Protein AF-A0A969IJ66-F1 (afdb_monomer)

Foldseek 3Di:
DVVQVVLVVVCVVVVCCHVVNCPDVGDDDDDDPDDDDPPDDCVVVVVVVVVVCVVVDDDDDDDQWDWDWDCPVVDIDTPDIGTDDDPPDDD

Mean predicted aligned error: 5.99 Å

Nearest PDB structures (foldseek):
  7yfz-assembly1_X  TM=2.385E-01  e=9.224E+00  uncultured cyanophage
  8idt-assembly1_o  TM=2.126E-01  e=7.085E+00  Homo sapiens
  8q7z-assembly1_BE  TM=1.734E-01  e=8.084E+00  Gallus gallus

pLDDT: mean 89.01, std 11.79, range [35.12, 97.56]

Radius of gyration: 17.28 Å; Cα contacts (8 Å, |Δi|>4): 47; chains: 1; bounding box: 40×26×46 Å

Solvent-accessible surface area (backbone atoms only — not comparable to full-atom values): 6288 Å² total; per-residue (Å²): 109,72,68,56,51,54,54,46,58,53,28,75,75,39,70,92,58,40,69,80,77,54,77,53,99,69,82,78,92,77,81,86,87,77,87,77,64,95,89,64,80,59,63,69,56,51,54,54,47,55,64,74,41,63,92,63,64,78,87,85,81,83,82,55,56,50,73,47,66,49,52,90,84,79,48,85,43,82,77,48,76,46,76,46,77,78,82,81,67,92,125

Structure (mmCIF, N/CA/C/O backbone):
data_AF-A0A969IJ66-F1
#
_entry.id   AF-A0A969IJ66-F1
#
loop_
_atom_site.group_PDB
_atom_site.id
_atom_site.type_symbol
_atom_site.label_atom_id
_atom_site.label_alt_id
_atom_site.label_comp_id
_atom_site.label_asym_id
_atom_site.label_entity_id
_atom_site.label_seq_id
_atom_site.pdbx_PDB_ins_code
_atom_site.Cartn_x
_atom_site.Cartn_y
_atom_site.Cartn_z
_atom_site.occupancy
_atom_site.B_iso_or_equiv
_atom_site.auth_seq_id
_atom_site.auth_comp_id
_atom_site.auth_asym_id
_atom_site.auth_atom_id
_atom_site.pdbx_PDB_model_num
ATOM 1 N N . GLU A 1 1 ? -1.915 -10.117 11.050 1.00 88.50 1 GLU A N 1
ATOM 2 C CA . GLU A 1 1 ? -1.512 -8.698 11.079 1.00 88.50 1 GLU A CA 1
ATOM 3 C C . GLU A 1 1 ? -2.666 -7.859 10.495 1.00 88.50 1 GLU A C 1
ATOM 5 O O . GLU A 1 1 ? -3.374 -8.398 9.638 1.00 88.50 1 GLU A O 1
ATOM 10 N N . PRO A 1 2 ? -2.960 -6.655 11.033 1.00 89.88 2 PRO A N 1
ATOM 11 C CA . PRO A 1 2 ? -4.129 -5.843 10.667 1.00 89.88 2 PRO A CA 1
ATOM 12 C C . PRO A 1 2 ? -4.314 -5.543 9.174 1.00 89.88 2 PRO A C 1
ATOM 14 O O . PRO A 1 2 ? -5.428 -5.709 8.674 1.00 89.88 2 PRO A O 1
ATOM 17 N N . PHE A 1 3 ? -3.268 -5.159 8.436 1.00 90.62 3 PHE A N 1
ATOM 18 C CA . PHE A 1 3 ? -3.405 -4.845 7.008 1.00 90.62 3 PHE A CA 1
ATOM 19 C C . PHE A 1 3 ? -3.843 -6.062 6.198 1.00 90.62 3 PHE A C 1
ATOM 21 O O . PHE A 1 3 ? -4.755 -5.965 5.379 1.00 90.62 3 PHE A O 1
ATOM 28 N N . ARG A 1 4 ? -3.287 -7.239 6.498 1.00 92.00 4 ARG A N 1
ATOM 29 C CA . ARG A 1 4 ? -3.718 -8.492 5.855 1.00 92.00 4 ARG A CA 1
ATOM 30 C C . ARG A 1 4 ? -5.188 -8.812 6.112 1.00 92.00 4 ARG A C 1
ATOM 32 O O . ARG A 1 4 ? -5.864 -9.318 5.221 1.00 92.00 4 ARG A O 1
ATOM 39 N N . GLN A 1 5 ? -5.689 -8.522 7.315 1.00 91.19 5 GLN A N 1
ATOM 40 C CA . GLN A 1 5 ? -7.103 -8.725 7.646 1.00 91.19 5 GLN A CA 1
ATOM 41 C C . GLN A 1 5 ? -8.005 -7.777 6.851 1.00 91.19 5 GLN A C 1
ATOM 43 O O . GLN A 1 5 ? -9.028 -8.221 6.339 1.00 91.19 5 GLN A O 1
ATOM 48 N N . ILE A 1 6 ? -7.608 -6.509 6.689 1.00 90.81 6 ILE A N 1
ATOM 49 C CA . ILE A 1 6 ? -8.335 -5.539 5.855 1.00 90.81 6 ILE A CA 1
ATOM 50 C C . ILE A 1 6 ? -8.358 -6.008 4.395 1.00 90.81 6 ILE A C 1
ATOM 52 O O . ILE A 1 6 ? -9.428 -6.068 3.793 1.00 90.81 6 ILE A O 1
ATOM 56 N N . THR A 1 7 ? -7.208 -6.399 3.836 1.00 92.19 7 THR A N 1
ATOM 57 C CA . THR A 1 7 ? -7.127 -6.922 2.462 1.00 92.19 7 THR A CA 1
ATOM 58 C C . THR A 1 7 ? -8.016 -8.149 2.271 1.00 92.19 7 THR A C 1
ATOM 60 O O . THR A 1 7 ? -8.751 -8.220 1.288 1.00 92.19 7 THR A O 1
ATOM 63 N N . ARG A 1 8 ? -7.996 -9.095 3.219 1.00 92.38 8 ARG A N 1
ATOM 64 C CA . ARG A 1 8 ? -8.837 -10.296 3.156 1.00 92.38 8 ARG A CA 1
ATOM 65 C C . ARG A 1 8 ? -10.324 -9.967 3.255 1.00 92.38 8 ARG A C 1
ATOM 67 O O . ARG A 1 8 ? -11.085 -10.484 2.457 1.00 92.38 8 ARG A O 1
ATOM 74 N N . ALA A 1 9 ? -10.729 -9.070 4.153 1.00 92.44 9 ALA A N 1
ATOM 75 C CA . ALA A 1 9 ? -12.130 -8.666 4.283 1.00 92.44 9 ALA A CA 1
ATOM 76 C C . ALA A 1 9 ? -12.682 -8.018 3.000 1.00 92.44 9 ALA A C 1
ATOM 78 O O . ALA A 1 9 ? -13.848 -8.214 2.661 1.00 92.44 9 ALA A O 1
ATOM 79 N N . ILE A 1 10 ? -11.848 -7.265 2.273 1.00 91.94 10 ILE A N 1
ATOM 80 C CA . ILE A 1 10 ? -12.212 -6.727 0.956 1.00 91.94 10 ILE A CA 1
ATOM 81 C C . ILE A 1 10 ? -12.355 -7.870 -0.054 1.00 91.94 10 ILE A C 1
ATOM 83 O O . ILE A 1 10 ? -13.364 -7.941 -0.750 1.00 91.94 10 ILE A O 1
ATOM 87 N N . TRP A 1 11 ? -11.382 -8.782 -0.114 1.00 94.12 11 TRP A N 1
ATOM 88 C CA . TRP A 1 11 ? -11.423 -9.911 -1.045 1.00 94.12 11 TRP A CA 1
ATOM 89 C C . TRP A 1 11 ? -12.614 -10.847 -0.791 1.00 94.12 11 TRP A C 1
ATOM 91 O O . TRP A 1 11 ? -13.308 -11.208 -1.735 1.00 94.12 11 TRP A O 1
ATOM 101 N N . ASP A 1 12 ? -12.931 -11.154 0.467 1.00 95.06 12 ASP A N 1
ATOM 102 C CA . ASP A 1 12 ? -14.088 -11.976 0.841 1.00 95.06 12 ASP A CA 1
ATOM 103 C C . ASP A 1 12 ? -15.414 -11.368 0.328 1.00 95.06 12 ASP A C 1
ATOM 105 O O . ASP A 1 12 ? -16.381 -12.091 0.084 1.00 95.06 12 ASP A O 1
ATOM 109 N N . ARG A 1 13 ? -15.476 -10.039 0.137 1.00 95.75 13 ARG A N 1
ATOM 110 C CA . ARG A 1 13 ? -16.661 -9.335 -0.380 1.00 95.75 13 ARG A CA 1
ATOM 111 C C . ARG A 1 13 ? -16.748 -9.306 -1.910 1.00 95.75 13 ARG A C 1
ATOM 113 O O . ARG A 1 13 ? -17.864 -9.166 -2.421 1.00 95.75 13 ARG A O 1
ATOM 120 N N . PHE A 1 14 ? -15.608 -9.428 -2.589 1.00 95.00 14 PHE A N 1
ATOM 121 C CA . PHE A 1 14 ? -15.435 -9.399 -4.047 1.00 95.00 14 PHE A CA 1
ATOM 122 C C . PHE A 1 14 ? -14.536 -10.573 -4.485 1.00 95.00 14 PHE A C 1
ATOM 124 O O . PHE A 1 14 ? -13.378 -10.372 -4.879 1.00 95.00 14 PHE A O 1
ATOM 131 N N . PRO A 1 15 ? -15.019 -11.821 -4.344 1.00 95.75 15 PRO A N 1
ATOM 132 C CA . PRO A 1 15 ? -14.202 -13.019 -4.539 1.00 95.75 15 PRO A CA 1
ATOM 133 C C . PRO A 1 15 ? -13.648 -13.160 -5.965 1.00 95.75 15 PRO A C 1
ATOM 135 O O . PRO A 1 15 ? -12.604 -13.783 -6.159 1.00 95.75 15 PRO A O 1
ATOM 138 N N . GLU A 1 16 ? -14.313 -12.562 -6.952 1.00 97.06 16 GLU A N 1
ATOM 139 C CA . GLU A 1 16 ? -13.933 -12.541 -8.364 1.00 97.06 16 GLU A CA 1
ATOM 140 C C . GLU A 1 16 ? -12.719 -11.649 -8.670 1.00 97.06 16 GLU A C 1
ATOM 142 O O . GLU A 1 16 ? -12.116 -11.775 -9.736 1.00 97.06 16 GLU A O 1
ATOM 147 N N . THR 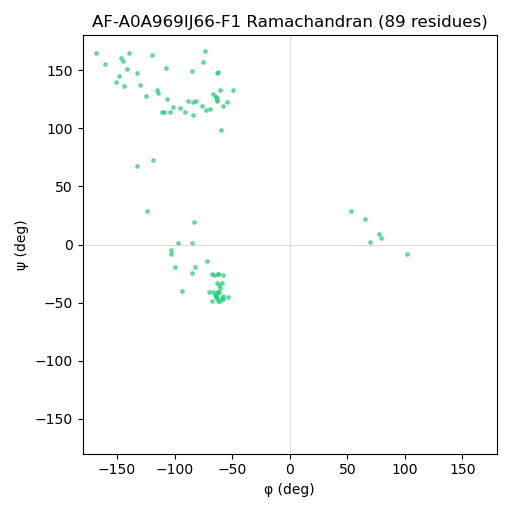A 1 17 ? -12.325 -10.778 -7.735 1.00 94.31 17 THR A N 1
ATOM 148 C CA . THR A 1 17 ? -11.170 -9.879 -7.870 1.00 94.31 17 THR A CA 1
ATOM 149 C C . THR A 1 17 ? -10.115 -10.150 -6.790 1.00 94.31 17 THR A C 1
ATOM 151 O O . THR A 1 17 ? -9.961 -9.349 -5.862 1.00 94.31 17 THR A O 1
ATOM 154 N N . PRO A 1 18 ? -9.365 -11.266 -6.864 1.00 93.56 18 PRO A N 1
ATOM 155 C CA . PRO A 1 18 ? -8.299 -11.539 -5.906 1.00 93.56 18 PRO A CA 1
ATOM 156 C C . PRO A 1 18 ? -7.189 -10.474 -5.981 1.00 93.56 18 PRO A C 1
ATOM 158 O O . PRO A 1 18 ? -6.895 -9.967 -7.073 1.00 93.56 18 PRO A O 1
ATOM 161 N N . PRO A 1 19 ? -6.516 -10.153 -4.856 1.00 92.69 19 PRO A N 1
ATOM 162 C CA . PRO A 1 19 ? -5.366 -9.254 -4.852 1.00 92.69 19 PRO A CA 1
ATOM 163 C C . PRO A 1 19 ? -4.341 -9.642 -5.922 1.00 92.69 19 PRO A C 1
ATOM 165 O O . PRO A 1 19 ? -3.993 -10.814 -6.072 1.00 92.69 19 PRO A O 1
ATOM 168 N N . TYR A 1 20 ? -3.871 -8.655 -6.689 1.00 91.50 20 TYR A N 1
ATOM 169 C CA . TYR A 1 20 ? -2.929 -8.858 -7.798 1.00 91.50 20 TYR A CA 1
ATOM 170 C C . TYR A 1 20 ? -3.380 -9.915 -8.828 1.00 91.50 20 TYR A C 1
ATOM 172 O O . TYR A 1 20 ? -2.543 -10.592 -9.425 1.00 91.50 20 TYR A O 1
ATOM 180 N N . GLY A 1 21 ? -4.691 -10.103 -9.014 1.00 93.44 21 GLY A N 1
ATOM 181 C CA . GLY A 1 21 ? -5.236 -11.109 -9.928 1.00 93.44 21 GLY A CA 1
ATOM 182 C C . GLY A 1 21 ? -4.930 -12.551 -9.508 1.00 93.44 21 GLY A C 1
ATOM 183 O O . GLY A 1 21 ? -4.908 -13.436 -10.355 1.00 93.44 21 GLY A O 1
ATOM 184 N N . GLY A 1 22 ? -4.640 -12.792 -8.223 1.00 93.62 22 GLY A N 1
ATOM 185 C CA . GLY A 1 22 ? -4.297 -14.120 -7.707 1.00 93.62 22 GLY A CA 1
ATOM 186 C C . GLY A 1 22 ? -2.865 -14.562 -8.020 1.00 93.62 22 GLY A C 1
ATOM 187 O O . GLY A 1 22 ? -2.513 -15.711 -7.767 1.00 93.62 22 GLY A O 1
ATOM 188 N N . LYS A 1 23 ? -2.020 -13.661 -8.545 1.00 94.88 23 LYS A N 1
ATOM 189 C CA . LYS A 1 23 ? -0.619 -13.954 -8.888 1.00 94.88 23 LYS A CA 1
ATOM 190 C C . LYS A 1 23 ? 0.204 -14.437 -7.689 1.00 94.88 23 LYS A C 1
ATOM 192 O O . LYS A 1 23 ? 1.129 -15.227 -7.857 1.00 94.88 23 LYS A O 1
ATOM 197 N N . TYR A 1 24 ? -0.108 -13.942 -6.496 1.00 90.69 24 TYR A N 1
ATOM 198 C CA . TYR A 1 24 ? 0.588 -14.294 -5.266 1.00 90.69 24 TYR A CA 1
ATOM 199 C C . TYR A 1 24 ? -0.376 -15.020 -4.335 1.00 90.69 24 TYR A C 1
ATOM 201 O O . TYR A 1 24 ? -1.492 -14.554 -4.116 1.00 90.69 24 TYR A O 1
ATOM 209 N N . ALA A 1 25 ? 0.071 -16.143 -3.767 1.00 87.19 25 ALA A N 1
ATOM 210 C CA . ALA A 1 25 ? -0.716 -16.902 -2.795 1.00 87.19 25 ALA A CA 1
ATOM 211 C C . ALA A 1 25 ? -1.003 -16.088 -1.526 1.00 87.19 25 ALA A C 1
ATOM 213 O O . ALA A 1 25 ? -1.973 -16.355 -0.820 1.00 87.19 25 ALA A O 1
ATOM 214 N N . ASP A 1 26 ? -0.143 -15.109 -1.236 1.00 85.31 26 ASP A N 1
ATOM 215 C CA . ASP A 1 26 ? -0.248 -14.302 -0.043 1.00 85.31 26 ASP A CA 1
ATOM 216 C C . ASP A 1 26 ? 0.323 -12.890 -0.226 1.00 85.31 26 ASP A C 1
ATOM 218 O O . ASP A 1 26 ? 1.373 -12.701 -0.841 1.00 85.31 26 ASP A O 1
ATOM 222 N N . SER A 1 27 ? -0.359 -11.897 0.345 1.00 86.19 27 SER A N 1
ATOM 223 C CA . SER A 1 27 ? 0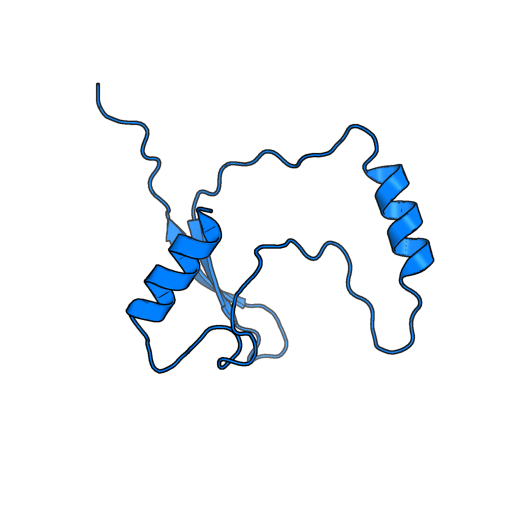.040 -10.489 0.280 1.00 86.19 27 SER A CA 1
ATOM 224 C C . SER A 1 27 ? 0.842 -10.108 1.519 1.00 86.19 27 SER A C 1
ATOM 226 O O . SER A 1 27 ? 0.323 -10.126 2.639 1.00 86.19 27 SER A O 1
ATOM 228 N N . VAL A 1 28 ? 2.104 -9.725 1.329 1.00 90.50 28 VAL A N 1
ATOM 229 C 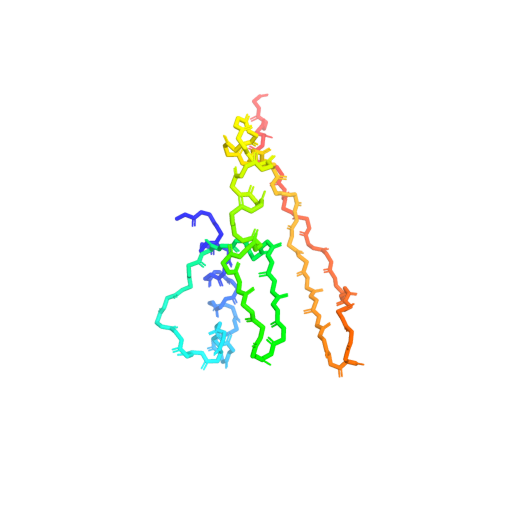CA . VAL A 1 28 ? 2.969 -9.205 2.398 1.00 90.50 28 VAL A CA 1
ATOM 230 C C . VAL A 1 28 ? 2.829 -7.681 2.441 1.00 90.50 28 VAL A C 1
ATOM 232 O O . VAL A 1 28 ? 3.229 -7.032 1.474 1.00 90.50 28 VAL A O 1
ATOM 235 N N . PRO A 1 29 ? 2.269 -7.079 3.508 1.00 89.88 29 PRO A N 1
ATOM 236 C CA . PRO A 1 29 ? 2.210 -5.627 3.633 1.00 89.88 29 PRO A CA 1
ATOM 237 C C . PRO A 1 29 ? 3.621 -5.050 3.707 1.00 89.88 29 PRO A C 1
ATOM 239 O O . PRO A 1 29 ? 4.415 -5.432 4.565 1.00 89.88 29 PRO A O 1
ATOM 242 N N . HIS A 1 30 ? 3.927 -4.136 2.800 1.00 90.88 30 HIS A N 1
ATOM 243 C CA . HIS A 1 30 ? 5.192 -3.420 2.747 1.00 90.88 30 HIS A CA 1
ATOM 244 C C . HIS A 1 30 ? 4.939 -2.009 2.225 1.00 90.88 30 HIS A C 1
ATOM 246 O O . HIS A 1 30 ? 3.913 -1.736 1.600 1.00 90.88 30 HIS A O 1
ATOM 252 N N . LEU A 1 31 ? 5.885 -1.115 2.489 1.00 90.06 31 LEU A N 1
ATOM 253 C 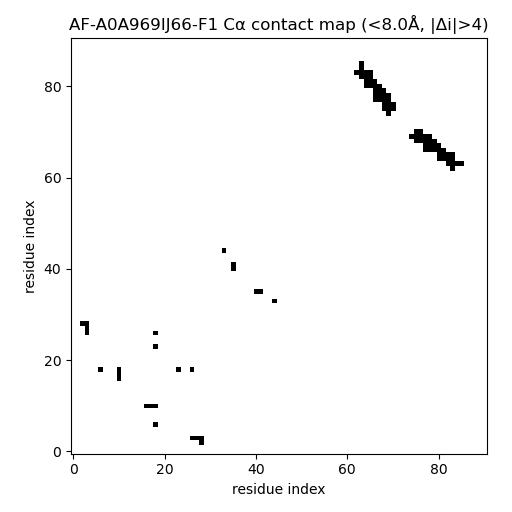CA . LEU A 1 31 ? 5.901 0.225 1.926 1.00 90.06 31 LEU A CA 1
ATOM 254 C C . LEU A 1 31 ? 7.070 0.311 0.951 1.00 90.06 31 LEU A C 1
ATOM 256 O O . LEU A 1 31 ? 8.227 0.231 1.360 1.00 90.06 31 LEU A O 1
ATOM 260 N N . THR A 1 32 ? 6.770 0.479 -0.332 1.00 91.12 32 THR A N 1
ATOM 261 C CA . THR A 1 32 ? 7.787 0.836 -1.320 1.00 91.12 32 THR A CA 1
ATOM 262 C C . THR A 1 32 ? 8.242 2.268 -1.048 1.00 91.12 32 THR A C 1
ATOM 264 O O . THR A 1 32 ? 7.438 3.194 -1.125 1.00 91.12 32 THR A O 1
ATOM 267 N N . VAL A 1 33 ? 9.520 2.447 -0.709 1.00 90.56 33 VAL A N 1
ATOM 268 C CA . VAL A 1 33 ? 10.118 3.769 -0.424 1.00 90.56 33 VAL A CA 1
ATOM 269 C C . VAL A 1 33 ? 10.899 4.344 -1.606 1.00 90.56 33 VAL A C 1
ATOM 271 O O . VAL A 1 33 ? 11.122 5.547 -1.668 1.00 90.56 33 VAL A O 1
ATOM 274 N N . ALA A 1 34 ? 11.283 3.492 -2.555 1.00 90.75 34 ALA A N 1
ATOM 275 C CA . ALA A 1 34 ? 11.927 3.865 -3.804 1.00 90.75 34 ALA A CA 1
ATOM 276 C C . ALA A 1 34 ? 11.523 2.874 -4.903 1.00 90.75 34 ALA A C 1
ATOM 278 O O .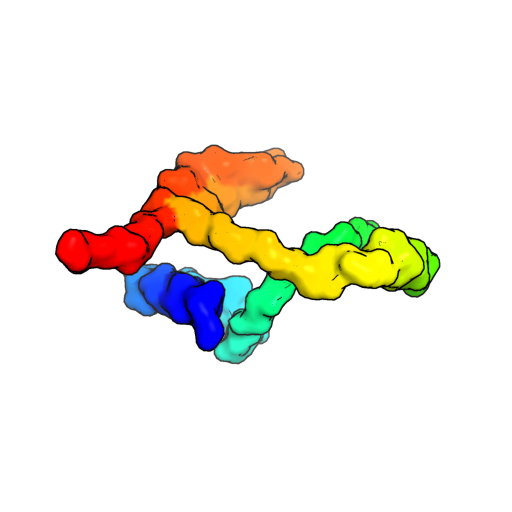 ALA A 1 34 ? 11.340 1.683 -4.642 1.00 90.75 34 ALA A O 1
ATOM 279 N N . GLN A 1 35 ? 11.383 3.376 -6.126 1.00 89.94 35 GLN A N 1
ATOM 280 C CA . GLN A 1 35 ? 11.138 2.595 -7.333 1.00 89.94 35 GLN A CA 1
ATOM 281 C C . GLN A 1 35 ? 11.891 3.273 -8.479 1.00 89.94 35 GLN A C 1
ATOM 283 O O . GLN A 1 35 ? 11.852 4.497 -8.582 1.00 89.94 35 GLN A O 1
ATOM 288 N N . MET A 1 36 ? 12.571 2.489 -9.311 1.00 86.31 36 MET A N 1
ATOM 289 C CA . MET A 1 36 ? 13.338 2.977 -10.459 1.00 86.31 36 MET A CA 1
ATOM 290 C C . MET A 1 36 ? 12.803 2.393 -11.764 1.00 86.31 36 MET A C 1
ATOM 292 O O . MET A 1 36 ? 12.065 1.397 -11.752 1.00 86.31 36 MET A O 1
ATOM 296 N N . GLU A 1 37 ? 13.166 3.017 -12.883 1.00 84.44 37 GLU A N 1
ATOM 297 C CA . GLU A 1 37 ? 12.864 2.475 -14.203 1.00 84.44 37 GLU A CA 1
ATOM 298 C C . GLU A 1 37 ? 13.763 1.270 -14.523 1.00 84.44 37 GLU A C 1
ATOM 300 O O . GLU A 1 37 ? 14.740 0.962 -13.834 1.00 84.44 37 GLU A O 1
ATOM 305 N N . SER A 1 38 ? 13.398 0.518 -15.561 1.00 79.00 38 SER A N 1
ATOM 306 C CA . SER A 1 38 ? 14.136 -0.689 -15.934 1.00 79.00 38 SER A CA 1
ATOM 307 C C . SER A 1 38 ? 15.574 -0.349 -16.342 1.00 79.00 38 SER A C 1
ATOM 309 O O . SER A 1 38 ? 15.788 0.436 -17.260 1.00 79.00 38 SER A O 1
ATOM 311 N N . GLY A 1 39 ? 16.551 -0.981 -15.687 1.00 74.75 39 GLY A N 1
ATOM 312 C CA . GLY A 1 39 ? 17.977 -0.847 -16.006 1.00 74.75 39 GLY A CA 1
ATOM 313 C C . GLY A 1 39 ? 18.768 0.073 -15.074 1.00 74.75 39 GLY A C 1
ATOM 314 O O . GLY A 1 39 ? 19.995 0.080 -15.153 1.00 74.75 39 GLY A O 1
ATOM 315 N N . GLU A 1 40 ? 18.110 0.800 -14.170 1.00 84.19 40 GLU A N 1
ATOM 316 C CA . GLU A 1 40 ? 18.797 1.617 -13.167 1.00 84.19 40 GLU A CA 1
ATOM 317 C C . GLU A 1 40 ? 19.191 0.799 -11.920 1.00 84.19 40 GLU A C 1
ATOM 319 O O . GLU A 1 40 ? 18.527 -0.173 -11.549 1.00 84.19 40 GLU A O 1
ATOM 324 N N . GLN A 1 41 ? 20.294 1.183 -11.269 1.00 86.88 41 GLN A N 1
ATOM 325 C CA . GLN A 1 41 ? 20.822 0.491 -10.088 1.00 86.88 41 GLN A CA 1
ATOM 326 C C . GLN A 1 41 ? 20.196 1.031 -8.798 1.00 86.88 41 GLN A C 1
ATOM 328 O O . GLN A 1 41 ? 20.322 2.215 -8.490 1.00 86.88 41 GLN A O 1
ATOM 333 N N . LEU A 1 42 ? 19.585 0.142 -8.010 1.00 90.94 42 LEU A N 1
ATOM 334 C CA . LEU A 1 42 ? 18.962 0.485 -6.726 1.00 90.94 42 LEU A CA 1
ATOM 335 C C . LEU A 1 42 ? 19.954 0.569 -5.556 1.00 90.94 42 LEU A C 1
ATOM 337 O O . LEU A 1 42 ? 19.626 1.201 -4.552 1.00 90.94 42 LEU A O 1
ATOM 341 N N . ASP A 1 43 ? 21.144 -0.029 -5.666 1.00 92.19 43 ASP A N 1
ATOM 342 C CA . ASP A 1 43 ? 22.092 -0.139 -4.546 1.00 92.19 43 ASP A CA 1
ATOM 343 C C . ASP A 1 43 ? 22.488 1.228 -3.951 1.00 92.19 43 ASP A C 1
ATOM 345 O O . ASP A 1 43 ? 22.347 1.397 -2.737 1.00 92.19 43 ASP A O 1
ATOM 349 N N . PRO A 1 44 ? 22.844 2.261 -4.747 1.00 93.00 44 PRO A N 1
ATOM 350 C CA . PRO A 1 44 ? 23.177 3.574 -4.190 1.00 93.00 44 PRO A CA 1
ATOM 351 C C . PRO A 1 44 ? 21.993 4.241 -3.473 1.00 93.00 44 PRO A C 1
ATOM 353 O O . PRO A 1 44 ? 22.169 4.953 -2.485 1.00 93.00 44 PRO A O 1
ATOM 356 N N . VAL A 1 45 ? 20.766 4.006 -3.956 1.00 92.75 45 VAL A N 1
ATOM 357 C CA . VAL A 1 45 ? 19.540 4.531 -3.335 1.00 92.75 45 VAL A CA 1
ATOM 358 C C . VAL A 1 45 ? 19.283 3.832 -2.002 1.00 92.75 45 VAL A C 1
ATOM 360 O O . VAL A 1 45 ? 18.916 4.487 -1.025 1.00 92.75 45 VAL A O 1
ATOM 363 N N . ALA A 1 46 ? 19.500 2.518 -1.944 1.00 92.75 46 ALA A N 1
ATOM 364 C CA . ALA A 1 46 ? 19.352 1.734 -0.726 1.00 92.75 46 ALA A CA 1
ATOM 365 C C . ALA A 1 46 ? 20.370 2.152 0.348 1.00 92.75 46 ALA A C 1
ATOM 367 O O . ALA A 1 46 ? 19.985 2.350 1.502 1.00 92.75 46 ALA A O 1
ATOM 368 N N . GLU A 1 47 ? 21.637 2.354 -0.025 1.00 94.94 47 GLU A N 1
ATOM 369 C CA . GLU A 1 47 ? 22.685 2.851 0.879 1.00 94.94 47 GLU A CA 1
ATOM 370 C C . GLU A 1 47 ? 22.348 4.243 1.428 1.00 94.94 47 GLU A C 1
ATOM 372 O O . GLU A 1 47 ? 22.376 4.467 2.643 1.00 94.94 47 GLU A O 1
ATOM 377 N N . ALA A 1 48 ? 21.955 5.170 0.548 1.00 94.31 48 ALA A N 1
ATOM 378 C CA . ALA A 1 48 ? 21.561 6.517 0.945 1.00 94.31 48 ALA A CA 1
ATOM 379 C C . ALA A 1 48 ? 20.340 6.508 1.880 1.00 94.31 48 ALA A C 1
ATOM 381 O O . ALA A 1 48 ? 20.309 7.243 2.869 1.00 94.31 48 ALA A O 1
ATOM 382 N N . PHE A 1 49 ? 19.347 5.657 1.601 1.00 93.81 49 PHE A N 1
ATOM 383 C CA . PHE A 1 49 ? 18.175 5.487 2.457 1.00 93.81 49 PHE A CA 1
ATOM 384 C C . PHE A 1 49 ? 18.555 4.945 3.840 1.00 93.81 49 PHE A C 1
ATOM 386 O O . PHE A 1 49 ? 18.103 5.490 4.847 1.00 93.81 49 PHE A O 1
ATOM 393 N N . ALA A 1 50 ? 19.409 3.918 3.909 1.00 93.69 50 ALA A N 1
ATOM 394 C CA . ALA A 1 50 ? 19.845 3.325 5.172 1.00 93.69 50 ALA A CA 1
ATOM 395 C C . ALA A 1 50 ? 20.527 4.359 6.080 1.00 93.69 50 ALA A C 1
ATOM 397 O O . ALA A 1 50 ? 20.168 4.472 7.253 1.00 93.69 50 ALA A O 1
ATOM 398 N N . LEU A 1 51 ? 21.432 5.169 5.520 1.00 96.06 51 LEU A N 1
ATOM 399 C CA . LEU A 1 51 ? 22.084 6.260 6.245 1.00 96.06 51 LEU A CA 1
ATOM 400 C C . LEU A 1 51 ? 21.073 7.330 6.683 1.00 96.06 51 LEU A C 1
ATOM 402 O O . LEU A 1 51 ? 21.070 7.773 7.830 1.00 96.06 51 LEU A O 1
ATOM 406 N N . ALA A 1 52 ? 20.173 7.738 5.785 1.00 94.75 52 ALA A N 1
ATOM 407 C CA . ALA A 1 52 ? 19.187 8.774 6.077 1.00 94.75 52 ALA A CA 1
ATOM 408 C C . ALA A 1 52 ? 18.173 8.361 7.156 1.00 94.75 52 ALA A C 1
ATOM 410 O O . ALA A 1 52 ? 17.609 9.237 7.822 1.00 94.75 52 ALA A O 1
ATOM 411 N N . CYS A 1 53 ? 17.926 7.062 7.322 1.00 95.00 53 CYS A N 1
ATOM 412 C CA . CYS A 1 53 ? 16.951 6.508 8.257 1.00 95.00 53 CYS A CA 1
ATOM 413 C C . CYS A 1 53 ? 17.541 6.055 9.600 1.00 95.00 53 CYS A C 1
ATOM 415 O O . CYS A 1 53 ? 16.776 5.597 10.456 1.00 95.00 53 CYS A O 1
ATOM 417 N N . GLU A 1 54 ? 18.848 6.213 9.823 1.00 95.44 54 GLU A N 1
ATOM 418 C CA . GLU A 1 54 ? 19.488 5.874 11.094 1.00 95.44 54 GLU A CA 1
ATOM 419 C C . GLU A 1 54 ? 18.794 6.588 12.269 1.00 95.44 54 GLU A C 1
ATOM 421 O O . GLU A 1 54 ? 18.606 7.807 12.271 1.00 95.44 54 GLU A O 1
ATOM 426 N N . GLY A 1 55 ? 18.320 5.805 13.245 1.00 95.19 55 GLY A N 1
ATOM 427 C CA . GLY A 1 55 ? 17.582 6.302 14.413 1.00 95.19 55 GLY A CA 1
ATOM 428 C C . GLY A 1 55 ? 16.169 6.848 14.143 1.00 95.19 55 GLY A C 1
ATOM 429 O O . GLY A 1 55 ? 15.520 7.302 15.082 1.00 95.19 55 GLY A O 1
ATOM 430 N N . LYS A 1 56 ? 15.666 6.811 12.899 1.00 93.31 56 LYS A N 1
ATOM 431 C CA . LYS A 1 56 ? 14.333 7.338 12.518 1.00 93.31 56 LYS A CA 1
ATOM 432 C C . LYS A 1 56 ? 13.271 6.259 12.307 1.00 93.31 56 LYS A C 1
ATOM 434 O O . LYS A 1 56 ? 12.101 6.580 12.106 1.00 93.31 56 LYS A O 1
ATOM 439 N N . LEU A 1 57 ? 13.678 4.994 12.311 1.00 92.31 57 LEU A N 1
ATOM 440 C CA . LEU A 1 57 ? 12.806 3.831 12.174 1.00 92.31 57 LEU A CA 1
ATOM 441 C C . LEU A 1 57 ? 12.673 3.095 13.520 1.00 92.31 57 LEU A C 1
ATOM 443 O O . LEU A 1 57 ? 13.611 3.132 14.318 1.00 92.31 57 LEU A O 1
ATOM 447 N N . PRO A 1 58 ? 11.546 2.399 13.771 1.00 92.19 58 PRO A N 1
ATOM 448 C CA . PRO A 1 58 ? 10.415 2.173 12.861 1.00 92.19 58 PRO A CA 1
ATOM 449 C C . PRO A 1 58 ? 9.496 3.395 12.685 1.00 92.19 58 PRO A C 1
ATOM 451 O O . PRO A 1 58 ? 9.415 4.261 13.551 1.00 92.19 58 PRO A O 1
ATOM 454 N N . ILE A 1 59 ? 8.757 3.435 11.568 1.00 88.31 59 ILE A N 1
ATOM 455 C CA . ILE A 1 59 ? 7.663 4.399 11.379 1.00 88.31 59 ILE A CA 1
ATOM 456 C C . ILE A 1 59 ? 6.491 3.974 12.267 1.00 88.31 59 ILE A C 1
ATOM 458 O O . ILE A 1 59 ? 5.880 2.930 12.039 1.00 88.31 59 ILE A O 1
ATOM 462 N N . CYS A 1 60 ? 6.147 4.811 13.243 1.00 90.44 60 CYS A N 1
ATOM 463 C CA . CYS A 1 60 ? 4.979 4.624 14.099 1.00 90.44 60 CYS A CA 1
ATOM 464 C C . CYS A 1 60 ? 3.875 5.592 13.672 1.00 90.44 60 CYS A C 1
ATOM 466 O O . CYS A 1 60 ? 4.023 6.806 13.795 1.00 90.44 60 CYS A O 1
ATOM 468 N N . THR A 1 61 ? 2.762 5.063 13.168 1.00 89.06 61 THR A N 1
ATOM 469 C CA . THR A 1 61 ? 1.609 5.869 12.754 1.00 89.06 61 THR A CA 1
ATOM 470 C C . THR A 1 61 ? 0.295 5.145 13.030 1.00 89.06 61 THR A C 1
ATOM 472 O O . THR A 1 61 ? 0.257 3.918 13.124 1.00 89.06 61 THR A O 1
ATOM 475 N N . THR A 1 62 ? -0.786 5.914 13.134 1.00 90.19 62 THR A N 1
ATOM 476 C CA . THR A 1 62 ? -2.152 5.397 13.235 1.00 90.19 62 THR A CA 1
ATOM 477 C C . THR A 1 62 ? -2.827 5.529 11.877 1.00 90.19 62 THR A C 1
ATOM 479 O O . THR A 1 62 ? -3.024 6.635 11.378 1.00 90.19 62 THR A O 1
ATOM 482 N N . THR A 1 63 ? -3.227 4.409 11.279 1.00 89.12 63 THR A N 1
ATOM 483 C CA . THR A 1 63 ? -4.009 4.425 10.037 1.00 89.12 63 THR A CA 1
ATOM 484 C C . THR A 1 63 ? -5.459 4.804 10.331 1.00 89.12 63 THR A C 1
ATOM 486 O O . THR A 1 63 ? -6.159 4.096 11.049 1.00 89.12 63 THR A O 1
ATOM 489 N N . THR A 1 64 ? -5.922 5.912 9.754 1.00 91.75 64 THR A N 1
ATOM 490 C CA . THR A 1 64 ? -7.271 6.464 9.985 1.00 91.75 64 THR A CA 1
ATOM 491 C C . THR A 1 64 ? -8.250 6.189 8.848 1.00 91.75 64 THR A C 1
ATOM 493 O O . THR A 1 64 ? -9.431 6.513 8.959 1.00 91.75 64 THR A O 1
ATOM 496 N N . GLY A 1 65 ? -7.799 5.587 7.748 1.00 92.38 65 GLY A N 1
ATOM 497 C CA . GLY A 1 65 ? -8.648 5.341 6.594 1.00 92.38 65 GLY A CA 1
ATOM 498 C C . GLY A 1 65 ? -8.037 4.400 5.566 1.00 92.38 65 GLY A C 1
ATOM 499 O O . GLY A 1 65 ? -6.838 4.130 5.578 1.00 92.38 65 GLY A O 1
ATOM 500 N N . VAL A 1 66 ? -8.895 3.920 4.671 1.00 92.75 66 VAL A N 1
ATOM 501 C CA . VAL A 1 66 ? -8.546 3.158 3.471 1.00 92.75 66 VAL A CA 1
ATOM 502 C C . VAL A 1 66 ? -8.932 3.997 2.261 1.00 92.75 66 VAL A C 1
ATOM 504 O O . VAL A 1 66 ? -10.059 4.481 2.179 1.00 92.75 66 VAL A O 1
ATOM 507 N N . THR A 1 67 ? -8.016 4.161 1.314 1.00 95.12 67 THR A N 1
ATOM 508 C CA . THR A 1 67 ? -8.256 4.950 0.102 1.00 95.12 67 THR A CA 1
ATOM 509 C C . THR A 1 67 ? -8.421 4.025 -1.094 1.00 95.12 67 THR A C 1
ATOM 511 O O . THR A 1 67 ? -7.536 3.221 -1.379 1.00 95.12 67 THR A O 1
ATOM 514 N N . LEU A 1 68 ? -9.535 4.159 -1.815 1.00 94.81 68 LEU A N 1
ATOM 515 C CA . LEU A 1 68 ? -9.691 3.570 -3.140 1.00 94.81 68 LEU A CA 1
ATOM 516 C C . LEU A 1 68 ? -9.080 4.520 -4.166 1.00 94.81 68 LEU A C 1
ATOM 518 O O . LEU A 1 68 ? -9.483 5.682 -4.270 1.00 94.81 68 LEU A O 1
ATOM 522 N N . MET A 1 69 ? -8.121 4.012 -4.925 1.00 96.56 69 MET A N 1
ATOM 523 C CA . MET A 1 69 ? -7.393 4.759 -5.940 1.00 96.56 69 MET A CA 1
ATOM 524 C C . MET A 1 69 ? -7.129 3.886 -7.162 1.00 96.56 69 MET A C 1
ATOM 526 O O . MET A 1 69 ? -7.012 2.666 -7.046 1.00 96.56 69 MET A O 1
ATOM 530 N N . ASP A 1 70 ? -7.043 4.512 -8.332 1.00 95.81 70 ASP A N 1
ATOM 531 C CA . ASP A 1 70 ? -6.728 3.838 -9.588 1.00 95.81 70 ASP A CA 1
ATOM 532 C C . ASP A 1 70 ? -5.780 4.670 -10.458 1.00 95.81 70 ASP A C 1
ATOM 534 O O . ASP A 1 70 ? -5.555 5.852 -10.200 1.00 95.81 70 ASP A O 1
ATOM 538 N N . ASN A 1 71 ? -5.197 4.016 -11.461 1.00 95.31 71 ASN A N 1
ATOM 539 C CA . ASN A 1 71 ? -4.235 4.590 -12.402 1.00 95.31 71 ASN A CA 1
ATOM 540 C C . ASN A 1 71 ? -4.693 4.408 -13.866 1.00 95.31 71 ASN A C 1
ATOM 542 O O . ASN A 1 71 ? -3.887 4.261 -14.782 1.00 95.31 71 ASN A O 1
ATOM 546 N N . ARG A 1 72 ? -6.003 4.350 -14.136 1.00 94.81 72 ARG A N 1
ATOM 547 C CA . ARG A 1 72 ? -6.489 4.088 -15.508 1.00 94.81 72 ARG A CA 1
ATOM 548 C C . ARG A 1 72 ? -6.179 5.231 -16.477 1.00 94.81 72 ARG A C 1
ATOM 550 O O . ARG A 1 72 ? -6.073 5.000 -17.675 1.00 94.81 72 ARG A O 1
ATOM 557 N N . SER A 1 73 ? -6.018 6.448 -15.962 1.00 94.62 73 SER A N 1
ATOM 558 C CA . SER A 1 73 ? -5.657 7.643 -16.734 1.00 94.62 73 SER A CA 1
ATOM 559 C C . SER A 1 73 ? -4.145 7.814 -16.940 1.00 94.62 73 SER A C 1
ATOM 561 O O . SER A 1 73 ? -3.720 8.808 -17.525 1.00 94.62 73 SER A O 1
ATOM 563 N N . GLY A 1 74 ? -3.321 6.883 -16.443 1.00 94.81 74 GLY A N 1
ATOM 564 C CA . GLY A 1 74 ? -1.862 7.029 -16.400 1.00 94.81 74 GLY A CA 1
ATOM 565 C C . GLY A 1 74 ? -1.361 7.915 -15.253 1.00 94.81 74 GLY A C 1
ATOM 566 O O . GLY A 1 74 ? -0.167 8.202 -15.17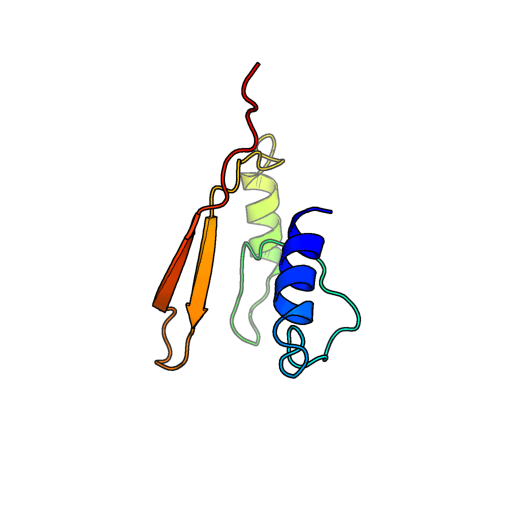3 1.00 94.81 74 GLY A O 1
ATOM 567 N N . ARG A 1 75 ? -2.254 8.360 -14.359 1.00 94.12 75 ARG A N 1
ATOM 568 C CA . ARG A 1 75 ? -1.910 8.992 -13.082 1.00 94.12 75 ARG A CA 1
ATOM 569 C C . ARG A 1 75 ? -2.732 8.378 -11.960 1.00 94.12 75 ARG A C 1
ATOM 571 O O . ARG A 1 75 ? -3.899 8.051 -12.157 1.00 94.12 75 ARG A O 1
ATOM 578 N N . TRP A 1 76 ? -2.148 8.303 -10.767 1.00 95.12 76 TRP A N 1
ATOM 579 C CA . TRP A 1 76 ? -2.885 7.920 -9.566 1.00 95.12 76 TRP A CA 1
ATOM 580 C C . TRP A 1 76 ? -3.963 8.948 -9.238 1.00 95.12 76 TRP A C 1
ATOM 582 O O . TRP A 1 76 ? -3.683 10.141 -9.102 1.00 95.1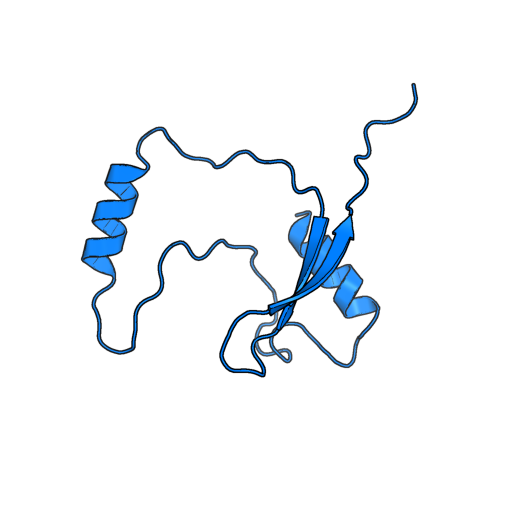2 76 TRP A O 1
ATOM 592 N N . GLN A 1 77 ? -5.195 8.477 -9.083 1.00 97.56 77 GLN A N 1
ATOM 593 C CA . GLN A 1 77 ? -6.336 9.296 -8.699 1.00 97.56 77 GLN A CA 1
ATOM 594 C C . GLN A 1 77 ? -7.078 8.652 -7.536 1.00 97.56 77 GLN A C 1
ATOM 596 O O . GLN A 1 77 ? -7.297 7.442 -7.512 1.00 97.56 77 GLN A O 1
ATOM 601 N N . ILE A 1 78 ? -7.474 9.479 -6.569 1.00 97.50 78 ILE A N 1
ATOM 602 C CA . ILE A 1 78 ? -8.313 9.055 -5.450 1.00 97.50 78 ILE A CA 1
ATOM 603 C C . ILE A 1 78 ? -9.763 9.033 -5.925 1.00 97.50 78 ILE A C 1
ATOM 605 O O . ILE A 1 78 ? -10.292 10.051 -6.363 1.00 97.50 78 ILE A O 1
ATOM 609 N N . SER A 1 79 ? -10.406 7.877 -5.799 1.00 96.31 79 SER A N 1
ATOM 610 C CA . SER A 1 79 ? -11.828 7.704 -6.084 1.00 96.31 79 SER A CA 1
ATOM 611 C C . SER A 1 79 ? -12.680 7.874 -4.825 1.00 96.31 79 SER A C 1
ATOM 613 O O . SER A 1 79 ? -13.757 8.464 -4.884 1.00 96.31 79 SER A O 1
ATOM 615 N N . SER A 1 80 ? -12.226 7.364 -3.676 1.00 96.38 80 SER A N 1
ATOM 616 C CA . SER A 1 80 ? -12.952 7.446 -2.400 1.00 96.38 80 SER A CA 1
ATOM 617 C C . SER A 1 80 ? -12.022 7.222 -1.21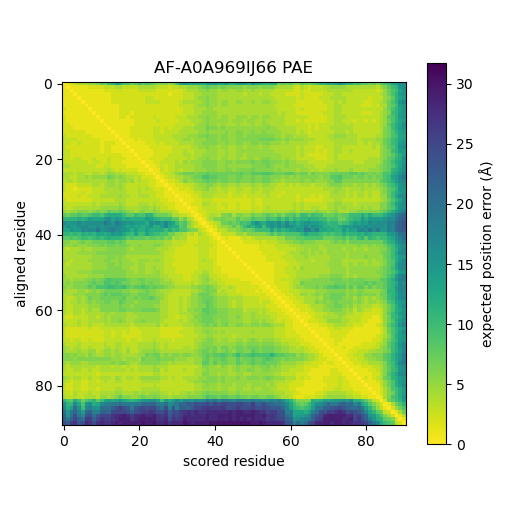0 1.00 96.38 80 SER A C 1
ATOM 619 O O . SER A 1 80 ? -10.999 6.552 -1.333 1.00 96.38 80 SER A O 1
ATOM 621 N N . ILE A 1 81 ? -12.402 7.747 -0.044 1.00 95.75 81 ILE A N 1
ATOM 622 C CA . ILE A 1 81 ? -11.714 7.520 1.232 1.00 95.75 81 ILE A CA 1
ATOM 623 C C . ILE A 1 81 ? -12.732 6.974 2.235 1.00 95.75 81 ILE A C 1
ATOM 625 O O . ILE A 1 81 ? -13.785 7.571 2.451 1.00 95.75 81 ILE A O 1
ATOM 629 N N . PHE A 1 82 ? -12.404 5.850 2.863 1.00 92.00 82 PHE A N 1
ATOM 630 C CA . PHE A 1 82 ? -13.217 5.181 3.872 1.00 92.00 82 PHE A CA 1
ATOM 631 C C . PHE A 1 82 ? -12.549 5.333 5.235 1.00 92.00 82 PHE A C 1
ATOM 633 O O . PHE A 1 82 ? -11.462 4.802 5.450 1.00 92.00 82 PHE A O 1
ATOM 640 N N . ALA A 1 83 ? -13.180 6.050 6.163 1.00 92.69 83 ALA A N 1
ATOM 641 C CA . ALA A 1 83 ? -12.629 6.235 7.501 1.00 92.69 83 ALA A CA 1
ATOM 642 C C . ALA A 1 83 ? -12.606 4.909 8.283 1.00 92.69 83 ALA A C 1
ATOM 644 O O . ALA A 1 83 ? -13.624 4.226 8.416 1.00 92.69 83 ALA A O 1
ATOM 645 N N . LEU A 1 84 ? -11.450 4.573 8.852 1.00 88.31 84 LEU A N 1
ATOM 646 C CA . LEU A 1 84 ? -11.316 3.531 9.859 1.00 88.31 84 LEU A CA 1
ATOM 647 C C . LEU A 1 84 ? -11.645 4.172 11.205 1.00 88.31 84 LEU A C 1
ATOM 649 O O . LEU A 1 84 ? -10.927 5.048 11.683 1.00 88.31 84 LEU A O 1
ATOM 653 N N . LYS A 1 85 ? -12.776 3.777 11.796 1.00 78.19 85 LYS A N 1
ATOM 654 C CA . LYS A 1 85 ? -13.162 4.270 13.120 1.00 78.19 85 LYS A CA 1
ATOM 655 C C . LYS A 1 85 ? -12.090 3.877 14.130 1.00 78.19 85 LYS A C 1
ATOM 657 O O . LYS A 1 85 ? -11.689 2.715 14.193 1.00 78.19 85 LYS A O 1
ATOM 662 N N . ASP A 1 86 ? -11.688 4.838 14.947 1.00 63.62 86 ASP A N 1
ATOM 663 C CA . ASP A 1 86 ? -10.894 4.557 16.129 1.00 63.62 86 ASP A CA 1
ATOM 664 C C . ASP A 1 86 ? -11.733 3.698 17.088 1.00 63.62 86 ASP A C 1
A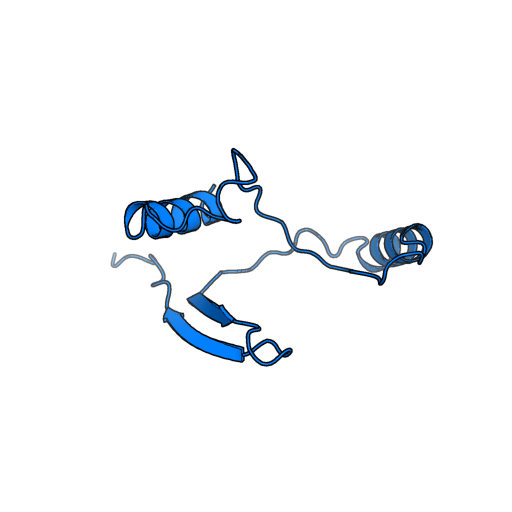TOM 666 O O . ASP A 1 86 ? -12.873 4.038 17.409 1.00 63.62 86 ASP A O 1
ATOM 670 N N . LYS A 1 87 ? -11.188 2.559 17.516 1.00 54.97 87 LYS A N 1
ATOM 671 C CA . LYS A 1 87 ? -11.815 1.699 18.526 1.00 54.97 87 LYS A CA 1
ATOM 672 C C . LYS A 1 87 ? -11.516 2.170 19.954 1.00 54.97 87 LYS A C 1
ATOM 674 O O . LYS A 1 87 ? -11.657 1.369 20.875 1.00 54.97 87 LYS A O 1
ATOM 679 N N . ARG A 1 88 ? -11.113 3.427 20.182 1.00 54.88 88 ARG A N 1
ATOM 680 C CA . ARG A 1 88 ? -11.102 4.001 21.536 1.00 54.88 88 ARG A CA 1
ATOM 681 C C . ARG A 1 88 ? -12.522 3.967 22.107 1.00 54.88 88 ARG A C 1
ATOM 683 O O . ARG A 1 88 ? -13.393 4.752 21.743 1.00 54.88 88 ARG A O 1
ATOM 690 N N . GLY A 1 89 ? -12.732 2.937 22.921 1.00 40.88 89 GLY A N 1
ATOM 691 C CA . GLY A 1 89 ? -14.000 2.546 23.499 1.00 40.88 89 GLY A CA 1
ATOM 692 C C . GLY A 1 89 ? -14.573 3.624 24.400 1.00 40.88 89 GLY A C 1
ATOM 693 O O . GLY A 1 89 ? -13.852 4.363 25.064 1.00 40.88 89 GLY A O 1
ATOM 694 N N . HIS A 1 90 ? -15.899 3.659 24.411 1.00 40.66 90 HIS A N 1
ATOM 695 C CA . HIS A 1 90 ? -16.641 4.141 25.558 1.00 40.66 90 HIS A CA 1
ATOM 696 C C . HIS A 1 90 ? -16.235 3.274 26.758 1.00 40.66 90 HIS A C 1
ATOM 698 O O . HIS A 1 90 ? -16.409 2.053 26.714 1.00 40.66 90 HIS A O 1
ATOM 704 N N . ALA A 1 91 ? -15.663 3.913 27.772 1.00 35.12 91 ALA A N 1
ATOM 705 C CA . ALA A 1 91 ? -15.701 3.465 29.155 1.00 35.12 91 ALA A CA 1
ATOM 706 C C . ALA A 1 91 ? -16.557 4.477 29.917 1.00 35.12 91 ALA A C 1
ATOM 708 O O . ALA A 1 91 ? -16.417 5.685 29.606 1.00 35.12 91 ALA A O 1
#

Sequence (91 aa):
EPFRQITRAIWDRFPETPPYGGKYADSVPHLTVAQMESGEQLDPVAEAFALACEGKLPICTTTTGVTLMDNRSGRWQISSIFALKDKRGHA

Secondary structure (DSSP, 8-state):
-HHHHHHHHHHHH-TTS-GGGG-SSS-----------TT---HHHHHHHHHHTTTT-S------EEEEEE-TTSS-EEEEEEE--------